Protein AF-A0A831QIJ2-F1 (afdb_monomer)

pLDDT: mean 79.48, std 19.46, range [31.53, 94.88]

Structure (mmCIF, N/CA/C/O backbone):
data_AF-A0A831QIJ2-F1
#
_entry.id   AF-A0A831QIJ2-F1
#
loop_
_atom_site.group_PDB
_atom_site.id
_atom_site.type_symbol
_atom_site.label_atom_id
_atom_site.label_alt_id
_atom_site.label_comp_id
_atom_site.label_asym_id
_atom_site.label_entity_id
_atom_site.label_seq_id
_atom_site.pdbx_PDB_ins_code
_atom_site.Cartn_x
_atom_site.Cartn_y
_atom_site.Cartn_z
_atom_site.occupancy
_atom_site.B_iso_or_equiv
_atom_site.auth_seq_id
_atom_site.auth_comp_id
_atom_site.auth_asym_id
_atom_site.auth_atom_id
_atom_site.pdbx_PDB_model_num
ATOM 1 N N . MET A 1 1 ? 20.404 -69.317 24.263 1.00 37.78 1 MET A N 1
ATOM 2 C CA . MET A 1 1 ? 20.670 -68.657 25.561 1.00 37.78 1 MET A CA 1
ATOM 3 C C . MET A 1 1 ? 21.159 -67.231 25.276 1.00 37.78 1 MET A C 1
ATOM 5 O O . MET A 1 1 ? 22.215 -67.111 24.689 1.00 37.78 1 MET A O 1
ATOM 9 N N . LYS A 1 2 ? 20.349 -66.198 25.595 1.00 35.22 2 LYS A N 1
ATOM 10 C CA . LYS A 1 2 ? 20.713 -64.794 25.948 1.00 35.22 2 LYS A CA 1
ATOM 11 C C . LYS A 1 2 ? 21.819 -64.108 25.095 1.00 35.22 2 LYS A C 1
ATOM 13 O O . LYS A 1 2 ? 22.977 -64.448 25.236 1.00 35.22 2 LYS A O 1
ATOM 18 N N . ARG A 1 3 ? 21.590 -63.048 24.307 1.00 33.56 3 ARG A N 1
ATOM 19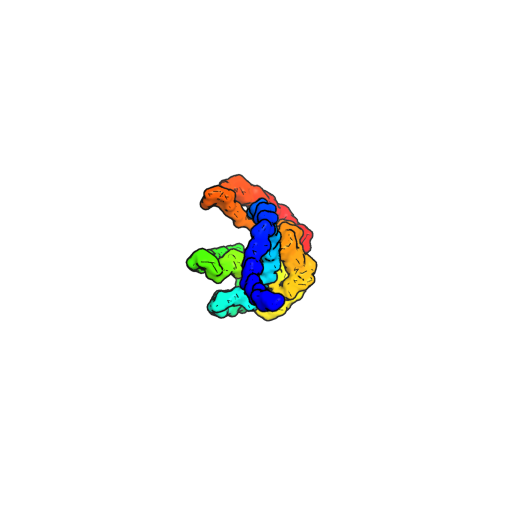 C CA . ARG A 1 3 ? 20.938 -61.769 24.655 1.00 33.56 3 ARG A CA 1
ATOM 20 C C . ARG A 1 3 ? 20.740 -60.902 23.398 1.00 33.56 3 ARG A C 1
ATOM 22 O O . ARG A 1 3 ? 21.674 -60.678 22.640 1.00 33.56 3 ARG A O 1
ATOM 29 N N . GLN A 1 4 ? 19.535 -60.354 23.269 1.00 41.28 4 GLN A N 1
ATOM 30 C CA . GLN A 1 4 ? 19.188 -59.193 22.449 1.00 41.28 4 GLN A CA 1
ATOM 31 C C . GLN A 1 4 ? 19.880 -57.935 22.984 1.00 41.28 4 GLN A C 1
ATOM 33 O O . GLN A 1 4 ? 19.651 -57.614 24.146 1.00 41.28 4 GLN A O 1
ATOM 38 N N . TRP A 1 5 ? 20.614 -57.181 22.159 1.00 36.84 5 TRP A N 1
ATOM 39 C CA . TRP A 1 5 ? 20.902 -55.762 22.417 1.00 36.84 5 TRP A CA 1
ATOM 40 C C . TRP A 1 5 ? 20.699 -54.951 21.131 1.00 36.84 5 TRP A C 1
ATOM 42 O O . TRP A 1 5 ? 21.410 -55.107 20.143 1.00 36.84 5 TRP A O 1
ATOM 52 N N . LYS A 1 6 ? 19.661 -54.110 21.161 1.00 39.78 6 LYS A N 1
ATOM 53 C CA . LYS A 1 6 ? 19.317 -53.095 20.161 1.00 39.78 6 LYS A CA 1
ATOM 54 C C . LYS A 1 6 ? 20.426 -52.042 20.051 1.00 39.78 6 LYS A C 1
ATOM 56 O O . LYS A 1 6 ? 20.870 -51.539 21.077 1.00 39.78 6 LYS A O 1
ATOM 61 N N . ARG A 1 7 ? 20.747 -51.655 18.815 1.00 39.34 7 ARG A N 1
ATOM 62 C CA . ARG A 1 7 ? 21.175 -50.323 18.318 1.00 39.34 7 ARG A CA 1
ATOM 63 C C . ARG A 1 7 ? 21.281 -50.501 16.793 1.00 39.34 7 ARG A C 1
ATOM 65 O O . ARG A 1 7 ? 22.249 -51.063 16.313 1.00 39.34 7 ARG A O 1
ATOM 72 N N . LEU A 1 8 ? 20.210 -50.357 16.009 1.00 43.03 8 LEU A N 1
ATOM 73 C CA . LEU A 1 8 ? 19.623 -49.082 15.573 1.00 43.03 8 LEU A CA 1
ATOM 74 C C . LEU A 1 8 ? 20.699 -48.066 15.162 1.00 43.03 8 LEU A C 1
ATOM 76 O O . LEU A 1 8 ? 20.900 -47.075 15.843 1.00 43.03 8 LEU A O 1
ATOM 80 N N . PHE A 1 9 ? 21.384 -48.348 14.055 1.00 31.53 9 PHE A N 1
ATOM 81 C CA . PHE A 1 9 ? 21.995 -47.349 13.174 1.00 31.53 9 PHE A CA 1
ATOM 82 C C . PHE A 1 9 ? 21.965 -47.920 11.750 1.00 31.53 9 PHE A C 1
ATOM 84 O O . PHE A 1 9 ? 22.951 -48.413 11.216 1.00 31.53 9 PHE A O 1
ATOM 91 N N . LEU A 1 10 ? 20.766 -47.927 11.162 1.00 36.56 10 LEU A N 1
ATOM 92 C CA . LEU A 1 10 ? 20.605 -48.075 9.721 1.00 36.56 10 LEU A CA 1
ATOM 93 C C . LEU A 1 10 ? 21.202 -46.819 9.085 1.00 36.56 10 LEU A C 1
ATOM 95 O O . LEU A 1 10 ? 20.600 -45.747 9.113 1.00 36.56 10 LEU A O 1
ATOM 99 N N . SER A 1 11 ? 22.413 -46.955 8.553 1.00 39.81 11 SER A N 1
ATOM 100 C CA . SER A 1 11 ? 23.017 -46.000 7.635 1.00 39.81 11 SER A CA 1
ATOM 101 C C . SER A 1 11 ? 22.256 -46.056 6.310 1.00 39.81 11 SER A C 1
ATOM 103 O O . SER A 1 11 ? 22.684 -46.688 5.347 1.00 39.81 11 SER A O 1
ATOM 105 N N . THR A 1 12 ? 21.087 -45.427 6.259 1.00 40.78 12 THR A N 1
ATOM 106 C CA . THR A 1 12 ? 20.436 -45.120 4.989 1.00 40.78 12 THR A CA 1
ATOM 107 C C . THR A 1 12 ? 21.001 -43.801 4.489 1.00 40.78 12 THR A C 1
ATOM 109 O O . THR A 1 12 ? 20.689 -42.727 5.005 1.00 40.78 12 THR A O 1
ATOM 112 N N . SER A 1 13 ? 21.862 -43.912 3.486 1.00 49.41 13 SER A N 1
ATOM 113 C CA . SER A 1 13 ? 22.198 -42.859 2.540 1.00 49.41 13 SER A CA 1
ATOM 114 C C . SER A 1 13 ? 20.931 -42.140 2.066 1.00 49.41 13 SER A C 1
ATOM 116 O O . SER A 1 13 ? 20.159 -42.701 1.294 1.00 49.41 13 SER A O 1
ATOM 118 N N . ASN A 1 14 ? 20.734 -40.896 2.499 1.00 48.56 14 ASN A N 1
ATOM 119 C CA . ASN A 1 14 ? 19.770 -39.980 1.897 1.00 48.56 14 ASN A CA 1
ATOM 120 C C . ASN A 1 14 ? 20.516 -38.757 1.347 1.00 48.56 14 ASN A C 1
ATOM 122 O O . ASN A 1 14 ? 20.768 -37.799 2.082 1.00 48.56 14 ASN A O 1
ATOM 126 N N . PRO A 1 15 ? 20.872 -38.767 0.052 1.00 47.31 15 PRO A N 1
ATOM 127 C CA . PRO A 1 15 ? 21.259 -37.570 -0.666 1.00 47.31 15 PRO A CA 1
ATOM 128 C C . PRO A 1 15 ? 19.975 -36.840 -1.073 1.00 47.31 15 PRO A C 1
ATOM 130 O O . PRO A 1 15 ? 19.336 -37.190 -2.056 1.00 47.31 15 PRO A O 1
ATOM 133 N N . CYS A 1 16 ? 19.566 -35.825 -0.317 1.00 33.38 16 CYS A N 1
ATOM 134 C CA . CYS A 1 16 ? 18.520 -34.894 -0.757 1.00 33.38 16 CYS A CA 1
ATOM 135 C C . CYS A 1 16 ? 18.927 -33.453 -0.438 1.00 33.38 16 CYS A C 1
ATOM 137 O O . CYS A 1 16 ? 18.361 -32.764 0.406 1.00 33.38 16 CYS A O 1
ATOM 139 N N . LEU A 1 17 ? 19.948 -33.002 -1.166 1.00 51.19 17 LEU A N 1
ATOM 140 C CA . LEU A 1 17 ? 20.198 -31.599 -1.471 1.00 51.19 17 LEU A CA 1
ATOM 141 C C . LEU A 1 17 ? 19.154 -31.131 -2.503 1.00 51.19 17 LEU A C 1
ATOM 143 O O . LEU A 1 17 ? 19.380 -31.258 -3.701 1.00 51.19 17 LEU A O 1
ATOM 147 N N . SER A 1 18 ? 18.036 -30.538 -2.078 1.00 39.19 18 SER A N 1
ATOM 148 C CA . SER A 1 18 ? 17.246 -29.665 -2.964 1.00 39.19 18 SER A CA 1
ATOM 149 C C . SER A 1 18 ? 16.945 -28.329 -2.285 1.00 39.19 18 SER A C 1
ATOM 151 O O . SER A 1 18 ? 15.880 -28.026 -1.750 1.00 39.19 18 SER A O 1
ATOM 153 N N . ARG A 1 19 ? 17.958 -27.462 -2.320 1.00 49.12 19 ARG A N 1
ATOM 154 C CA . ARG A 1 19 ? 17.775 -26.028 -2.103 1.00 49.12 19 ARG A CA 1
ATOM 155 C C . ARG A 1 19 ? 16.841 -25.469 -3.189 1.00 49.12 19 ARG A C 1
A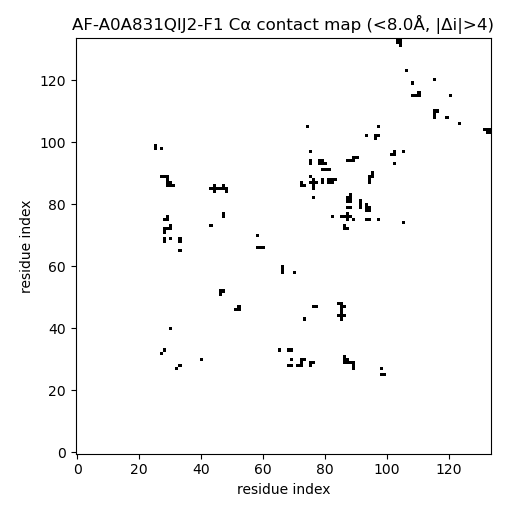TOM 157 O O . ARG A 1 19 ? 17.178 -25.509 -4.365 1.00 49.12 19 ARG A O 1
ATOM 164 N N . ARG A 1 20 ? 15.780 -24.793 -2.731 1.00 42.31 20 ARG A N 1
ATOM 165 C CA . ARG A 1 20 ? 14.991 -23.742 -3.414 1.00 42.31 20 ARG A CA 1
ATOM 166 C C . ARG A 1 20 ? 13.797 -24.178 -4.272 1.00 42.31 20 ARG A C 1
ATOM 168 O O . ARG A 1 20 ? 13.750 -23.926 -5.469 1.00 42.31 20 ARG A O 1
ATOM 175 N N . LYS A 1 21 ? 12.709 -24.524 -3.589 1.00 42.00 21 LYS A N 1
ATOM 176 C CA . LYS A 1 21 ? 11.449 -23.794 -3.802 1.00 42.00 21 LYS A CA 1
ATOM 177 C C . LYS A 1 21 ? 10.689 -23.724 -2.482 1.00 42.00 21 LYS A C 1
ATOM 179 O O . LYS A 1 21 ? 9.809 -24.517 -2.194 1.00 42.00 21 LYS A O 1
ATOM 184 N N . CYS A 1 22 ? 11.093 -22.769 -1.644 1.00 42.22 22 CYS A N 1
ATOM 185 C CA . CYS A 1 22 ? 10.199 -22.249 -0.619 1.00 42.22 22 CYS A CA 1
ATOM 186 C C . CYS A 1 22 ? 9.110 -21.515 -1.404 1.00 42.22 22 CYS A C 1
ATOM 188 O O . CYS A 1 22 ? 9.309 -20.389 -1.866 1.00 42.22 22 CYS A O 1
ATOM 190 N N . GLU A 1 23 ? 8.052 -22.246 -1.735 1.00 42.25 23 GLU A N 1
ATOM 191 C CA . GLU A 1 23 ? 6.912 -21.733 -2.469 1.00 42.25 23 GLU A CA 1
ATOM 192 C C . GLU A 1 23 ? 6.390 -20.518 -1.709 1.00 42.25 23 GLU A C 1
ATOM 194 O O . GLU A 1 23 ? 6.204 -20.567 -0.491 1.00 42.25 23 GLU A O 1
ATOM 199 N N . LYS A 1 24 ? 6.312 -19.383 -2.410 1.00 47.66 24 LYS A N 1
ATOM 200 C CA . LYS A 1 24 ? 6.013 -18.072 -1.836 1.00 47.66 24 LYS A CA 1
ATOM 201 C C . LYS A 1 24 ? 4.701 -18.184 -1.063 1.00 47.66 24 LYS A C 1
ATOM 203 O O . LYS A 1 24 ? 3.632 -18.146 -1.660 1.00 47.66 24 LYS A O 1
ATOM 208 N N . ARG A 1 25 ? 4.781 -18.342 0.260 1.00 42.09 25 ARG A N 1
ATOM 209 C CA . ARG A 1 25 ? 3.605 -18.357 1.125 1.00 42.09 25 ARG A CA 1
ATOM 210 C C . ARG A 1 25 ? 2.939 -16.995 0.979 1.00 42.09 25 ARG A C 1
ATOM 212 O O . ARG A 1 25 ? 3.487 -15.988 1.425 1.00 42.09 25 ARG A O 1
ATOM 219 N N . VAL A 1 26 ? 1.795 -16.973 0.304 1.00 51.53 26 VAL A N 1
ATOM 220 C CA . VAL A 1 26 ? 0.949 -15.790 0.163 1.00 51.53 26 VAL A CA 1
ATOM 221 C C . VAL A 1 26 ? 0.396 -15.489 1.551 1.00 51.53 26 VAL A C 1
ATOM 223 O O . VAL A 1 26 ? -0.501 -16.167 2.046 1.00 51.53 26 VAL A O 1
ATOM 226 N N . VAL A 1 27 ? 1.019 -14.533 2.234 1.00 57.31 27 VAL A N 1
ATOM 227 C CA . VAL A 1 27 ? 0.577 -14.069 3.548 1.00 57.31 27 VAL A CA 1
ATOM 228 C C . VAL A 1 27 ? -0.689 -13.246 3.312 1.00 57.31 27 VAL A C 1
ATOM 230 O O . VAL A 1 27 ? -0.663 -12.311 2.517 1.00 57.31 27 VAL A O 1
ATOM 233 N N . LYS A 1 28 ? -1.809 -13.618 3.943 1.00 62.06 28 LYS A N 1
ATOM 234 C CA . LYS A 1 28 ? -2.993 -12.747 4.030 1.00 62.06 28 LYS A CA 1
ATOM 235 C C . LYS A 1 28 ? -2.551 -11.447 4.710 1.00 62.06 28 LYS A C 1
ATOM 237 O O . LYS A 1 28 ? -1.877 -11.518 5.731 1.00 62.06 28 LYS A O 1
ATOM 242 N N . VAL A 1 29 ? -2.845 -10.291 4.115 1.00 75.19 29 VAL A N 1
ATOM 243 C CA . VAL A 1 29 ? -2.383 -8.996 4.640 1.00 75.19 29 VAL A CA 1
ATOM 244 C C . VAL A 1 29 ? -3.583 -8.098 4.920 1.00 75.19 29 VAL A C 1
ATOM 246 O O . VAL A 1 29 ? -3.927 -7.229 4.125 1.00 75.19 29 VAL A O 1
ATOM 249 N N . ARG A 1 30 ? -4.263 -8.351 6.040 1.00 85.88 30 ARG A N 1
ATOM 250 C CA . ARG A 1 30 ? -5.210 -7.407 6.657 1.00 85.88 30 ARG A CA 1
ATOM 251 C C . ARG A 1 30 ? -4.474 -6.544 7.678 1.00 85.88 30 ARG A C 1
ATOM 253 O O . ARG A 1 30 ? -3.388 -6.917 8.132 1.00 85.88 30 ARG A O 1
ATOM 260 N N . PHE A 1 31 ? -5.055 -5.419 8.095 1.00 87.56 31 PHE A N 1
ATOM 261 C CA . PHE A 1 31 ? -4.461 -4.643 9.189 1.00 87.56 31 PHE A CA 1
ATOM 262 C C . PHE A 1 31 ? -4.416 -5.449 10.490 1.00 87.56 31 PHE A C 1
ATOM 264 O O . PHE A 1 31 ? -3.446 -5.331 11.236 1.00 87.56 31 PHE A O 1
ATOM 271 N N . SER A 1 32 ? -5.421 -6.299 10.730 1.00 85.12 32 SER A N 1
ATOM 272 C CA . SER A 1 32 ? -5.475 -7.216 11.879 1.00 85.12 32 SER A CA 1
ATOM 273 C C . SER A 1 32 ? -4.307 -8.202 11.960 1.00 85.12 32 SER A C 1
ATOM 275 O O . SER A 1 32 ? -3.975 -8.659 13.048 1.00 85.12 32 SER A O 1
ATOM 277 N N . ASP A 1 33 ? -3.677 -8.527 10.830 1.00 85.94 33 ASP A N 1
ATOM 278 C CA . ASP A 1 33 ? -2.611 -9.533 10.768 1.00 85.94 33 ASP A CA 1
ATOM 279 C C . ASP A 1 33 ? -1.240 -8.949 11.173 1.00 85.94 33 ASP A C 1
ATOM 281 O O . ASP A 1 33 ? -0.253 -9.674 11.316 1.00 85.94 33 ASP A O 1
ATOM 285 N N . ILE A 1 34 ? -1.156 -7.626 11.353 1.00 85.88 34 ILE A N 1
ATOM 286 C CA . ILE A 1 34 ? 0.074 -6.912 11.699 1.00 85.88 34 ILE A CA 1
ATOM 287 C C . ILE A 1 34 ? 0.190 -6.829 13.223 1.00 85.88 34 ILE A C 1
ATOM 289 O O . ILE A 1 34 ? -0.641 -6.225 13.896 1.00 85.88 34 ILE A O 1
ATOM 293 N N . LEU A 1 35 ? 1.257 -7.394 13.785 1.00 86.69 35 LEU A N 1
ATOM 294 C CA . LEU A 1 35 ? 1.457 -7.437 15.236 1.00 86.69 35 LEU A CA 1
ATOM 295 C C . LEU A 1 35 ? 2.034 -6.116 15.786 1.00 86.69 35 LEU A C 1
ATOM 297 O O . LEU A 1 35 ? 2.931 -5.517 15.192 1.00 86.69 35 LEU A O 1
ATOM 301 N N . GLY A 1 36 ? 1.525 -5.667 16.939 1.00 87.38 36 GLY A N 1
ATOM 302 C CA . GLY A 1 36 ? 2.076 -4.578 17.767 1.00 87.38 36 GLY A CA 1
ATOM 303 C C . GLY A 1 36 ? 1.822 -3.130 17.307 1.00 87.38 36 GLY A C 1
ATOM 304 O O . GLY A 1 36 ? 1.871 -2.215 18.122 1.00 87.38 36 GLY A O 1
ATOM 305 N N . GLN A 1 37 ? 1.516 -2.878 16.032 1.00 88.12 37 GLN A N 1
ATOM 306 C CA . GLN A 1 37 ? 1.421 -1.519 15.459 1.00 88.12 37 GLN A CA 1
ATOM 307 C C . GLN A 1 37 ? 0.044 -0.842 15.637 1.00 88.12 37 GLN A C 1
ATOM 309 O O . GLN A 1 37 ? -0.513 -0.282 14.692 1.00 88.12 37 GLN A O 1
ATOM 314 N N . GLU A 1 38 ? -0.520 -0.868 16.845 1.00 90.81 38 GLU A N 1
ATOM 315 C CA . GLU A 1 38 ? -1.915 -0.467 17.106 1.00 90.81 38 GLU A CA 1
ATOM 316 C C . GLU A 1 38 ? -2.227 0.989 16.737 1.00 90.81 38 GLU A C 1
ATOM 318 O O . GLU A 1 38 ? -3.255 1.271 16.118 1.00 90.81 38 GLU A O 1
ATOM 323 N N . LYS A 1 39 ? -1.329 1.926 17.076 1.00 92.00 39 LYS A N 1
ATOM 324 C CA . LYS A 1 39 ? -1.513 3.357 16.773 1.00 92.00 39 LYS A CA 1
ATOM 325 C C . LYS A 1 39 ? -1.573 3.607 15.265 1.00 92.00 39 LYS A C 1
ATOM 327 O O . LYS A 1 39 ? -2.458 4.318 14.797 1.00 92.00 39 LYS A O 1
ATOM 332 N N . ALA A 1 40 ? -0.661 2.993 14.511 1.00 90.88 40 ALA A N 1
ATOM 333 C CA . ALA A 1 40 ? -0.607 3.129 13.059 1.00 90.88 40 ALA A CA 1
ATOM 334 C C . ALA A 1 40 ? -1.821 2.469 12.386 1.00 90.88 40 ALA A C 1
ATOM 336 O O . ALA A 1 40 ? -2.430 3.070 11.505 1.00 90.88 40 ALA A O 1
ATOM 337 N N . GLN A 1 41 ? -2.223 1.277 12.838 1.00 91.38 41 GLN A N 1
ATOM 338 C CA . GLN A 1 41 ? -3.424 0.606 12.333 1.00 91.38 41 GLN A CA 1
ATOM 339 C C . GLN A 1 41 ? -4.685 1.428 12.586 1.00 91.38 41 GLN A C 1
ATOM 341 O O . GLN A 1 41 ? -5.493 1.600 11.679 1.00 91.38 41 GLN A O 1
ATOM 346 N N . ARG A 1 42 ? -4.851 1.968 13.800 1.00 92.06 42 ARG A N 1
ATOM 347 C CA . ARG A 1 42 ? -6.003 2.810 14.142 1.00 92.06 42 ARG A CA 1
ATOM 348 C C . ARG A 1 42 ? -6.050 4.060 13.272 1.00 92.06 42 ARG A C 1
ATOM 350 O O . ARG A 1 42 ? -7.113 4.390 12.762 1.00 92.06 42 ARG A O 1
ATOM 357 N N . PHE A 1 43 ? -4.909 4.718 13.071 1.00 92.69 43 PHE A N 1
ATOM 358 C CA . PHE A 1 43 ? -4.815 5.874 12.183 1.00 92.69 43 PHE A CA 1
ATOM 359 C C . PHE A 1 43 ? -5.232 5.528 10.747 1.00 92.69 43 PHE A C 1
ATOM 361 O O . PHE A 1 43 ? -6.083 6.212 10.186 1.00 92.69 43 PHE A O 1
ATOM 368 N N . LEU A 1 44 ? -4.696 4.446 10.172 1.00 92.62 44 LEU A N 1
ATOM 369 C CA . LEU A 1 44 ? -5.036 4.035 8.807 1.00 92.62 44 LEU A CA 1
ATOM 370 C C . LEU A 1 44 ? -6.514 3.645 8.674 1.00 92.62 44 LEU A C 1
ATOM 372 O O . LEU A 1 44 ? -7.172 4.123 7.756 1.00 92.62 44 LEU A O 1
ATOM 376 N N . ARG A 1 45 ? -7.071 2.879 9.622 1.00 92.06 45 ARG A N 1
ATOM 377 C CA . ARG A 1 45 ? -8.512 2.561 9.645 1.00 92.06 45 ARG A CA 1
ATOM 378 C C . ARG A 1 45 ? -9.368 3.823 9.719 1.00 92.06 45 ARG A C 1
ATOM 380 O O . ARG A 1 45 ? -10.343 3.949 8.991 1.00 92.06 45 ARG A O 1
ATOM 387 N N . GLN A 1 46 ? -8.984 4.788 10.553 1.00 92.19 46 GLN A N 1
ATOM 388 C CA . GLN A 1 46 ? -9.699 6.058 10.669 1.00 92.19 46 GLN A CA 1
ATOM 389 C C . GLN A 1 46 ? -9.680 6.843 9.352 1.00 92.19 46 GLN A C 1
ATOM 391 O O . GLN A 1 46 ? -10.693 7.432 8.987 1.00 92.19 46 GLN A O 1
ATOM 396 N N . VAL A 1 47 ? -8.544 6.864 8.650 1.00 92.25 47 VAL A N 1
ATOM 397 C CA . VAL A 1 47 ? -8.426 7.523 7.342 1.00 92.25 47 VAL A CA 1
ATOM 398 C C . VAL A 1 47 ? -9.328 6.851 6.308 1.00 92.25 47 VAL A C 1
ATOM 400 O O . VAL A 1 47 ? -10.028 7.556 5.586 1.00 92.25 47 VAL A O 1
ATOM 403 N N . MET A 1 48 ? -9.370 5.517 6.297 1.00 90.94 48 MET A N 1
ATOM 404 C CA . MET A 1 48 ? -10.248 4.740 5.419 1.00 90.94 48 MET A CA 1
ATOM 405 C C . MET A 1 48 ? -11.729 5.032 5.682 1.00 90.94 48 MET A C 1
ATOM 407 O O . MET A 1 48 ? -12.473 5.300 4.749 1.00 90.94 48 MET A O 1
ATOM 411 N N . VAL A 1 49 ? -12.149 5.041 6.951 1.00 90.19 49 VAL A N 1
ATOM 412 C CA . VAL A 1 49 ? -13.548 5.308 7.340 1.00 90.19 49 VAL A CA 1
ATOM 413 C C . VAL A 1 49 ? -13.966 6.750 7.043 1.00 90.19 49 VAL A C 1
ATOM 415 O O . VAL A 1 49 ? -15.122 7.008 6.739 1.00 90.19 49 VAL A O 1
ATOM 418 N N . ARG A 1 50 ? -13.041 7.709 7.153 1.00 89.69 50 ARG A N 1
ATOM 419 C CA . ARG A 1 50 ? -13.322 9.132 6.901 1.00 89.69 50 ARG A CA 1
ATOM 420 C C . ARG A 1 50 ? -13.249 9.519 5.422 1.00 89.69 50 ARG A C 1
ATOM 422 O O . ARG A 1 50 ? -13.431 10.697 5.134 1.00 89.69 50 ARG A O 1
ATOM 429 N N . GLU A 1 51 ? -12.889 8.591 4.533 1.00 81.50 51 GLU A N 1
ATOM 430 C CA . GLU A 1 51 ? -12.701 8.815 3.088 1.00 81.50 51 GLU A CA 1
ATOM 431 C C . GLU A 1 51 ? -11.754 9.983 2.736 1.00 81.50 51 GLU A C 1
ATOM 433 O O . GLU A 1 51 ? -11.744 10.501 1.622 1.00 81.50 51 GLU A O 1
ATOM 438 N N . LYS A 1 52 ? -10.905 10.406 3.681 1.00 88.12 52 LYS A N 1
ATOM 439 C CA . LYS A 1 52 ? -10.001 11.550 3.515 1.00 88.12 52 LYS A CA 1
ATOM 440 C C . LYS A 1 52 ? -8.565 11.071 3.422 1.00 88.12 52 LYS A C 1
ATOM 442 O O . LYS A 1 52 ? -7.835 11.093 4.416 1.00 88.12 52 LYS A O 1
ATOM 447 N N . MET A 1 53 ? -8.163 10.648 2.227 1.00 87.75 53 MET A N 1
ATOM 448 C CA . MET A 1 53 ? -6.872 10.001 2.040 1.00 87.75 53 MET A CA 1
ATOM 449 C C . MET A 1 53 ? -5.811 10.896 1.370 1.00 87.75 53 MET A C 1
ATOM 451 O O . MET A 1 53 ? -6.063 11.470 0.312 1.00 87.75 53 MET A O 1
ATOM 455 N N . PRO A 1 54 ? -4.603 11.003 1.955 1.00 91.38 54 PRO A N 1
ATOM 456 C CA . PRO A 1 54 ? -3.423 11.542 1.289 1.00 91.38 54 PRO A CA 1
ATOM 457 C C . PRO A 1 54 ? -3.018 10.733 0.051 1.00 91.38 54 PRO A C 1
ATOM 459 O O . PRO A 1 54 ? -3.159 9.514 0.012 1.00 91.38 54 PRO A O 1
ATOM 462 N N . HIS A 1 55 ? -2.412 11.412 -0.922 1.00 90.44 55 HIS A N 1
ATOM 463 C CA . HIS A 1 55 ? -1.921 10.803 -2.163 1.00 90.44 55 HIS A CA 1
ATOM 464 C C . HIS A 1 55 ? -0.673 9.923 -1.968 1.00 90.44 55 HIS A C 1
ATOM 466 O O . HIS A 1 55 ? -0.383 9.077 -2.809 1.00 90.44 55 HIS A O 1
ATOM 472 N N . ALA A 1 56 ? 0.085 10.118 -0.884 1.00 93.88 56 ALA A N 1
ATOM 473 C CA . ALA A 1 56 ? 1.331 9.401 -0.642 1.00 93.88 56 ALA A CA 1
ATOM 474 C C . ALA A 1 56 ? 1.555 9.099 0.843 1.00 93.88 56 ALA A C 1
ATOM 476 O O . ALA A 1 56 ? 1.249 9.909 1.719 1.00 93.88 56 ALA A O 1
ATOM 477 N N . TYR A 1 57 ? 2.157 7.936 1.104 1.00 94.19 57 TYR A N 1
ATOM 478 C CA . TYR A 1 57 ? 2.536 7.475 2.437 1.00 94.19 57 TYR A CA 1
ATOM 479 C C . TYR A 1 57 ? 3.991 7.012 2.466 1.00 94.19 57 TYR A C 1
ATOM 481 O O . TYR A 1 57 ? 4.424 6.229 1.620 1.00 94.19 57 TYR A O 1
ATOM 489 N N . LEU A 1 58 ? 4.726 7.442 3.494 1.00 94.88 58 LEU A N 1
ATOM 490 C CA . LEU A 1 58 ? 6.087 6.993 3.772 1.00 94.88 58 LEU A CA 1
ATOM 491 C C . LEU A 1 58 ? 6.113 6.182 5.071 1.00 94.88 58 LEU A C 1
ATOM 493 O O . LEU A 1 58 ? 5.954 6.725 6.161 1.00 94.88 58 LEU A O 1
ATOM 497 N N . PHE A 1 59 ? 6.346 4.875 4.958 1.00 93.25 59 PHE A N 1
ATOM 498 C CA . PHE A 1 59 ? 6.512 3.995 6.115 1.00 93.25 59 PHE A CA 1
ATOM 499 C C . PHE A 1 59 ? 7.985 3.922 6.523 1.00 93.25 59 PHE A C 1
ATOM 501 O O . PHE A 1 59 ? 8.826 3.459 5.750 1.00 93.25 59 PHE A O 1
ATOM 508 N N . THR A 1 60 ? 8.299 4.314 7.755 1.00 93.62 60 THR A N 1
ATOM 509 C CA . THR A 1 60 ? 9.662 4.307 8.309 1.00 93.62 60 THR A CA 1
ATOM 510 C C . THR A 1 60 ? 9.783 3.332 9.484 1.00 93.62 60 THR A C 1
ATOM 512 O O . THR A 1 60 ? 8.786 2.884 10.047 1.00 93.62 60 THR A O 1
ATOM 515 N N . GLY A 1 61 ? 11.013 2.919 9.810 1.00 92.69 61 GLY A N 1
ATOM 516 C CA . GLY A 1 61 ? 11.299 2.023 10.938 1.00 92.69 61 GLY A CA 1
ATOM 517 C C . GLY A 1 61 ? 12.281 0.897 10.614 1.00 92.69 61 GLY A C 1
ATOM 518 O O . GLY A 1 61 ? 12.729 0.741 9.475 1.00 92.69 61 GLY A O 1
ATOM 519 N N . ILE A 1 62 ? 12.581 0.074 11.618 1.00 93.19 62 ILE A N 1
ATOM 520 C CA . ILE A 1 62 ? 13.555 -1.035 11.575 1.00 93.19 62 ILE A CA 1
ATOM 521 C C . ILE A 1 62 ? 13.142 -2.093 10.524 1.00 93.19 62 ILE A C 1
ATOM 523 O O . ILE A 1 62 ? 11.943 -2.279 10.265 1.00 93.19 62 ILE A O 1
ATOM 527 N N . PRO A 1 63 ? 14.078 -2.769 9.828 1.00 88.25 63 PRO A N 1
ATOM 528 C CA . PRO A 1 63 ? 13.750 -3.912 8.969 1.00 88.25 63 PRO A CA 1
ATOM 529 C C . PRO A 1 63 ? 12.938 -4.981 9.721 1.00 88.25 63 PRO A C 1
ATOM 531 O O . PRO A 1 63 ? 13.155 -5.225 10.898 1.00 88.25 63 PRO A O 1
ATOM 534 N N . GLY A 1 64 ? 11.968 -5.603 9.044 1.00 85.75 64 GLY A N 1
ATOM 535 C CA . GLY A 1 64 ? 11.129 -6.655 9.638 1.00 85.75 64 GLY A CA 1
ATOM 536 C C . GLY A 1 64 ? 9.881 -6.181 10.396 1.00 85.75 64 GLY A C 1
ATOM 537 O O . GLY A 1 64 ? 8.984 -6.984 10.604 1.00 85.75 64 GLY A O 1
ATOM 538 N N . VAL A 1 65 ? 9.731 -4.884 10.696 1.00 89.56 65 VAL A N 1
ATOM 539 C CA . VAL A 1 65 ? 8.564 -4.332 11.432 1.00 89.56 65 VAL A CA 1
ATOM 540 C C . VAL A 1 65 ? 7.219 -4.384 10.672 1.00 89.56 65 VAL A C 1
ATOM 542 O O . VAL A 1 65 ? 6.199 -3.923 11.164 1.00 89.56 65 VAL A O 1
ATOM 545 N N . GLY A 1 66 ? 7.198 -4.909 9.444 1.00 88.75 66 GLY A N 1
ATOM 546 C CA . GLY A 1 66 ? 5.968 -5.034 8.655 1.00 88.75 66 GLY A CA 1
ATOM 547 C C . GLY A 1 66 ? 5.635 -3.850 7.743 1.00 88.75 66 GLY A C 1
ATOM 548 O O . GLY A 1 66 ? 4.565 -3.857 7.158 1.00 88.75 66 GLY A O 1
ATO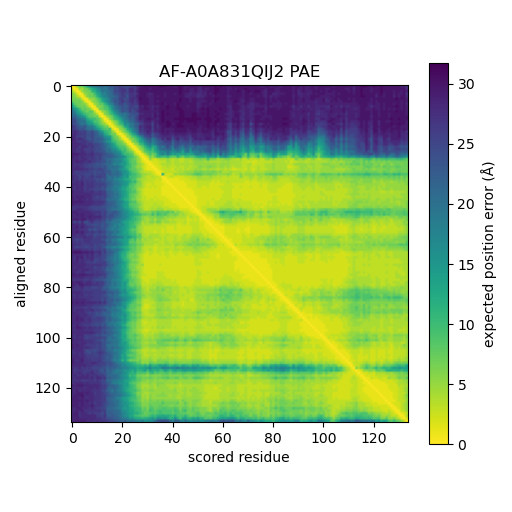M 549 N N . LYS A 1 67 ? 6.543 -2.884 7.522 1.00 91.69 67 LYS A N 1
ATOM 550 C CA . LYS A 1 67 ? 6.320 -1.707 6.637 1.00 91.69 67 LYS A CA 1
ATOM 551 C C . LYS A 1 67 ? 5.681 -2.057 5.290 1.00 91.69 67 LYS A C 1
ATOM 553 O O . LYS A 1 67 ? 4.689 -1.469 4.876 1.00 91.69 67 LYS A O 1
ATOM 558 N N . ARG A 1 68 ? 6.268 -3.047 4.613 1.00 90.69 68 ARG A N 1
ATOM 559 C CA . ARG A 1 68 ? 5.791 -3.540 3.319 1.00 90.69 68 ARG A CA 1
ATOM 560 C C . ARG A 1 68 ? 4.396 -4.149 3.441 1.00 90.69 68 ARG A C 1
ATOM 562 O O . ARG A 1 68 ? 3.549 -3.886 2.598 1.00 90.69 68 ARG A O 1
ATOM 569 N N . SER A 1 69 ? 4.182 -4.954 4.475 1.00 90.44 69 SER A N 1
ATOM 570 C CA . SER A 1 69 ? 2.903 -5.602 4.741 1.00 90.44 69 SER A CA 1
ATOM 571 C C . SER A 1 69 ? 1.816 -4.563 5.010 1.00 90.44 69 SER A C 1
ATOM 573 O O . SER A 1 69 ? 0.751 -4.644 4.416 1.00 90.44 69 SER A O 1
ATOM 575 N N . THR A 1 70 ? 2.102 -3.524 5.799 1.00 92.06 70 THR A N 1
ATOM 576 C CA . THR A 1 70 ? 1.171 -2.412 6.042 1.00 92.06 70 THR A CA 1
ATOM 577 C C . THR A 1 70 ? 0.808 -1.678 4.755 1.00 92.06 70 THR A C 1
ATOM 579 O O . THR A 1 70 ? -0.367 -1.410 4.522 1.00 92.06 70 THR A O 1
ATOM 582 N N . ALA A 1 71 ? 1.790 -1.398 3.892 1.00 92.38 71 ALA A N 1
ATOM 583 C CA . ALA A 1 71 ? 1.539 -0.770 2.595 1.00 92.38 71 ALA A CA 1
ATOM 584 C C . ALA A 1 71 ? 0.645 -1.643 1.694 1.00 92.38 71 ALA A C 1
ATOM 586 O O . ALA A 1 71 ? -0.262 -1.138 1.038 1.00 92.38 71 ALA A O 1
ATOM 587 N N . GLN A 1 72 ? 0.873 -2.960 1.691 1.00 91.06 72 GLN A N 1
ATOM 588 C CA . GLN A 1 72 ? 0.049 -3.908 0.938 1.00 91.06 72 GLN A CA 1
ATOM 589 C C . GLN A 1 72 ? -1.370 -4.023 1.509 1.00 91.06 72 GLN A C 1
ATOM 591 O O . GLN A 1 72 ? -2.320 -4.014 0.734 1.00 91.06 72 GLN A O 1
ATOM 596 N N . ALA A 1 73 ? -1.524 -4.073 2.835 1.00 91.62 73 ALA A N 1
ATOM 597 C CA . ALA A 1 73 ? -2.830 -4.089 3.493 1.00 91.62 73 ALA A CA 1
ATOM 598 C C . ALA A 1 73 ? -3.641 -2.826 3.176 1.00 91.62 73 ALA A C 1
ATOM 600 O O . ALA A 1 73 ? -4.824 -2.923 2.863 1.00 91.62 73 ALA A O 1
ATOM 601 N N . LEU A 1 74 ? -2.996 -1.654 3.173 1.00 92.12 74 LEU A N 1
ATOM 602 C CA . LEU A 1 74 ? -3.636 -0.395 2.792 1.00 92.12 74 LEU A CA 1
ATOM 603 C C . LEU A 1 74 ? -4.111 -0.418 1.335 1.00 92.12 74 LEU A C 1
ATOM 605 O O . LEU A 1 74 ? -5.270 -0.122 1.067 1.00 92.12 74 LEU A O 1
ATOM 609 N N . ALA A 1 75 ? -3.255 -0.839 0.401 1.00 92.00 75 ALA A N 1
ATOM 610 C CA . ALA A 1 75 ? -3.639 -0.971 -1.005 1.00 92.00 75 ALA A CA 1
ATOM 611 C C . ALA A 1 75 ? -4.789 -1.974 -1.206 1.00 92.00 75 ALA A C 1
ATOM 613 O O . ALA A 1 75 ? -5.678 -1.749 -2.028 1.00 92.00 75 ALA A O 1
ATOM 614 N N . MET A 1 76 ? -4.804 -3.069 -0.441 1.00 90.94 76 MET A N 1
ATOM 615 C CA . MET A 1 76 ? -5.905 -4.032 -0.455 1.00 90.94 76 MET A CA 1
ATOM 616 C C . MET A 1 76 ? -7.200 -3.449 0.105 1.00 90.94 76 MET A C 1
ATOM 618 O O . MET A 1 76 ? -8.258 -3.712 -0.459 1.00 90.94 76 MET A O 1
ATOM 622 N N . ALA A 1 77 ? -7.132 -2.686 1.198 1.00 91.81 77 ALA A N 1
ATOM 623 C CA . ALA A 1 77 ? -8.300 -2.054 1.803 1.00 91.81 77 ALA A CA 1
ATOM 624 C C . ALA A 1 77 ? -8.931 -1.031 0.850 1.00 91.81 77 ALA A C 1
ATOM 626 O O . ALA A 1 77 ? -10.152 -0.952 0.774 1.00 91.81 77 ALA A O 1
ATOM 627 N N . LEU A 1 78 ? -8.107 -0.324 0.073 1.00 90.88 78 LEU A N 1
ATOM 628 C CA . LEU A 1 78 ? -8.555 0.662 -0.909 1.00 90.88 78 LEU A CA 1
ATOM 629 C C . LEU A 1 78 ? -9.264 0.076 -2.115 1.00 90.88 78 LEU A C 1
ATOM 631 O O . LEU A 1 78 ? -10.286 0.594 -2.542 1.00 90.88 78 LEU A O 1
ATOM 635 N N . ASN A 1 79 ? -8.744 -1.023 -2.644 1.00 90.25 79 ASN A N 1
ATOM 636 C CA . ASN A 1 79 ? -9.340 -1.687 -3.798 1.00 90.25 79 ASN A CA 1
ATOM 637 C C . ASN A 1 79 ? -10.435 -2.690 -3.392 1.00 90.25 79 ASN A C 1
ATOM 639 O O . ASN A 1 79 ? -10.891 -3.490 -4.212 1.00 90.25 79 ASN A O 1
ATOM 643 N N . CYS A 1 80 ? -10.815 -2.731 -2.114 1.00 91.19 80 CYS A N 1
ATOM 644 C CA . CYS A 1 80 ? -11.799 -3.670 -1.604 1.00 91.19 80 CYS A CA 1
ATOM 645 C C . CYS A 1 80 ? -13.217 -3.208 -1.961 1.00 91.19 80 CYS A C 1
ATOM 647 O O . CYS A 1 80 ? -13.601 -2.090 -1.654 1.00 91.19 80 CYS A O 1
ATOM 649 N N . LEU A 1 81 ? -14.029 -4.108 -2.523 1.00 88.62 81 LEU A N 1
ATOM 650 C CA . LEU A 1 81 ? -15.437 -3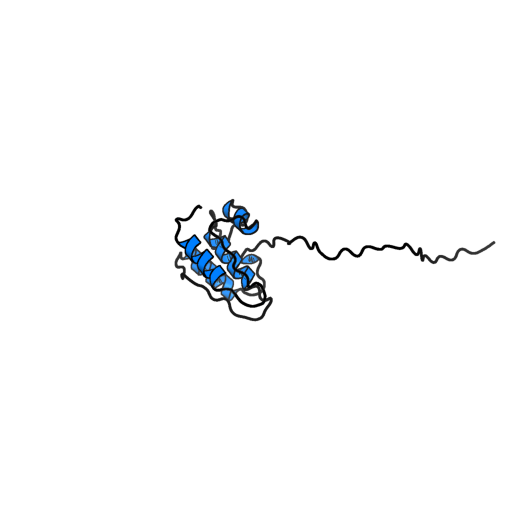.831 -2.854 1.00 88.62 81 LEU A CA 1
ATOM 651 C C . LEU A 1 81 ? -16.350 -3.751 -1.621 1.00 88.62 81 LEU A C 1
ATOM 653 O O . LEU A 1 81 ? -17.453 -3.220 -1.681 1.00 88.62 81 LEU A O 1
ATOM 657 N N . SER A 1 82 ? -15.930 -4.348 -0.508 1.00 88.69 82 SER A N 1
ATOM 658 C CA . SER A 1 82 ? -16.714 -4.394 0.731 1.00 88.69 82 SER A CA 1
ATOM 659 C C . SER A 1 82 ? -15.773 -4.309 1.932 1.00 88.69 82 SER A C 1
ATOM 661 O O . SER A 1 82 ? -15.500 -5.329 2.573 1.00 88.69 82 SER A O 1
ATOM 663 N N . PRO A 1 83 ? -15.152 -3.140 2.175 1.00 87.25 83 PRO A N 1
ATOM 664 C CA . PRO A 1 83 ? -14.300 -2.948 3.341 1.00 87.25 83 PRO A CA 1
ATOM 665 C C . PRO A 1 83 ? -15.129 -3.066 4.629 1.00 87.25 83 PRO A C 1
ATOM 667 O O . PRO A 1 83 ? -16.290 -2.668 4.670 1.00 87.25 83 PRO A O 1
ATOM 670 N N . GLN A 1 84 ? -14.534 -3.627 5.681 1.00 86.62 84 GLN A N 1
ATOM 671 C CA . GLN A 1 84 ? -15.150 -3.742 7.009 1.00 86.62 84 GLN A CA 1
ATOM 672 C C . GLN A 1 84 ? -14.301 -2.953 8.000 1.00 86.62 84 GLN A C 1
ATOM 674 O O . GLN A 1 84 ? -13.118 -3.254 8.151 1.00 86.62 84 GLN A O 1
ATOM 679 N N . ASP A 1 85 ? -14.877 -1.925 8.627 1.00 86.56 85 ASP A N 1
ATOM 680 C CA . ASP A 1 85 ? -14.200 -1.049 9.599 1.00 86.56 85 ASP A CA 1
ATOM 681 C C . ASP A 1 85 ? -12.861 -0.468 9.100 1.00 86.56 85 ASP A C 1
ATOM 683 O O . ASP A 1 85 ? -11.877 -0.345 9.837 1.00 86.56 85 ASP A O 1
ATOM 687 N N . GLY A 1 86 ? -12.806 -0.130 7.808 1.00 84.81 86 GLY A N 1
ATOM 688 C CA . GLY A 1 86 ? -11.595 0.376 7.161 1.00 84.81 86 GLY A CA 1
ATOM 689 C C . GLY A 1 86 ? -10.510 -0.683 6.925 1.00 84.81 86 GLY A C 1
ATOM 690 O O . GLY A 1 86 ? -9.375 -0.319 6.626 1.00 84.81 86 GLY A O 1
ATOM 691 N N . ASP A 1 87 ? -10.828 -1.973 7.054 1.00 90.06 87 ASP A N 1
ATOM 692 C CA . ASP A 1 87 ? -9.953 -3.103 6.728 1.00 90.06 87 ASP A CA 1
ATOM 693 C C . ASP A 1 87 ? -10.453 -3.858 5.482 1.00 90.06 87 ASP A C 1
ATOM 695 O O . ASP A 1 87 ? -11.639 -3.849 5.134 1.00 90.06 87 ASP A O 1
ATOM 699 N N . ALA A 1 88 ? -9.540 -4.547 4.798 1.00 90.19 88 ALA A N 1
ATOM 700 C CA . ALA A 1 88 ? -9.871 -5.345 3.623 1.00 90.19 88 ALA A CA 1
ATOM 701 C C . ALA A 1 88 ? -10.667 -6.600 4.023 1.00 90.19 88 ALA A C 1
ATOM 703 O O . ALA A 1 88 ? -10.357 -7.245 5.027 1.00 90.19 88 ALA A O 1
ATOM 704 N N . CYS A 1 89 ? -11.645 -7.020 3.210 1.00 89.75 89 CYS A N 1
ATOM 705 C CA . CYS A 1 89 ? -12.380 -8.267 3.472 1.00 89.75 89 CYS A CA 1
ATOM 706 C C . CYS A 1 89 ? -11.553 -9.532 3.173 1.00 89.75 89 CYS A C 1
ATOM 708 O O . CYS A 1 89 ? -11.831 -10.600 3.709 1.00 89.75 89 CYS A O 1
ATOM 710 N N . GLY A 1 90 ? -10.551 -9.440 2.289 1.00 85.56 90 GLY A N 1
ATOM 711 C CA . GLY A 1 90 ? -9.680 -10.559 1.901 1.00 85.56 90 GLY A CA 1
ATOM 712 C C . GLY A 1 90 ? -10.326 -11.635 1.012 1.00 85.56 90 GLY A C 1
ATOM 713 O O . GLY A 1 90 ? -9.626 -12.531 0.549 1.00 85.56 90 GLY A O 1
ATOM 714 N N . LEU A 1 91 ? -11.632 -11.550 0.742 1.00 86.56 91 LEU A N 1
ATOM 715 C CA . LEU A 1 91 ? -12.402 -12.560 -0.004 1.00 86.56 91 LEU A CA 1
ATOM 716 C C . LEU A 1 91 ? -12.899 -12.054 -1.367 1.00 86.56 91 LEU A C 1
ATOM 718 O O . LEU A 1 91 ? -13.214 -12.853 -2.257 1.00 86.56 91 LEU A O 1
ATOM 722 N N . CYS A 1 92 ? -12.950 -10.733 -1.551 1.00 89.75 92 CYS A N 1
ATOM 723 C CA . CYS A 1 92 ? -13.437 -10.106 -2.773 1.00 89.75 92 CYS A CA 1
ATOM 724 C C . CYS A 1 92 ? -12.567 -10.439 -3.997 1.00 89.75 92 CYS A C 1
ATOM 726 O O . CYS A 1 92 ? -11.399 -10.813 -3.862 1.00 89.75 92 CYS A O 1
ATOM 728 N N . GLY A 1 93 ? -13.124 -10.291 -5.205 1.00 88.25 93 GLY A N 1
ATOM 729 C CA . GLY A 1 93 ? -12.388 -10.534 -6.453 1.00 88.25 93 GLY A CA 1
ATOM 730 C C . GLY A 1 93 ? -11.120 -9.682 -6.555 1.00 88.25 93 GLY A C 1
ATOM 731 O O . GLY A 1 93 ? -10.045 -10.210 -6.822 1.00 88.25 93 GLY A O 1
ATOM 732 N N . SER A 1 94 ? -11.223 -8.389 -6.238 1.00 89.75 94 SER A N 1
ATOM 733 C CA . SER A 1 94 ? -10.079 -7.468 -6.191 1.00 89.75 94 SER A CA 1
ATOM 734 C C . SER A 1 94 ? -9.019 -7.890 -5.159 1.00 89.75 94 SER A C 1
ATOM 736 O O . SER A 1 94 ? -7.840 -8.039 -5.475 1.00 89.75 94 SER A O 1
ATOM 738 N N . CYS A 1 95 ? -9.459 -8.230 -3.947 1.00 89.31 95 CYS A N 1
ATOM 739 C CA . CYS A 1 95 ? -8.623 -8.714 -2.853 1.00 89.31 95 CYS A CA 1
ATOM 740 C C . CYS A 1 95 ? -7.811 -9.949 -3.278 1.00 89.31 95 CYS A C 1
ATOM 742 O O . CYS A 1 95 ? -6.607 -10.032 -3.034 1.00 89.31 95 CYS A O 1
ATOM 744 N N . ARG A 1 96 ? -8.465 -10.901 -3.958 1.00 88.62 96 ARG A N 1
ATOM 745 C CA . ARG A 1 96 ? -7.824 -12.104 -4.500 1.00 88.62 96 ARG A CA 1
ATOM 746 C C . ARG A 1 96 ? -6.841 -11.785 -5.625 1.00 88.62 96 ARG A C 1
ATOM 748 O O . ARG A 1 96 ? -5.762 -12.369 -5.637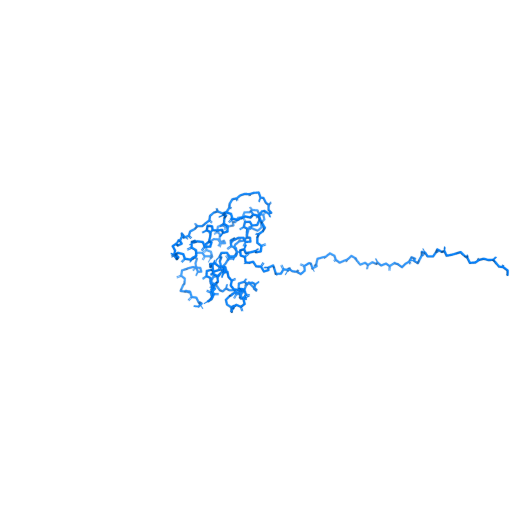 1.00 88.62 96 ARG A O 1
ATOM 755 N N . LYS A 1 97 ? -7.168 -10.854 -6.529 1.00 89.25 97 LYS A N 1
ATOM 756 C CA . LYS A 1 97 ? -6.253 -10.408 -7.597 1.00 89.25 97 LYS A CA 1
ATOM 757 C C . LYS A 1 97 ? -4.974 -9.798 -7.019 1.00 89.25 97 LYS A C 1
ATOM 759 O O . LYS A 1 97 ? -3.889 -10.170 -7.456 1.00 89.25 97 LYS A O 1
ATOM 764 N N . ILE A 1 98 ? -5.083 -8.937 -6.004 1.00 89.81 98 ILE A N 1
ATOM 765 C CA . ILE A 1 98 ? -3.920 -8.315 -5.347 1.00 89.81 98 ILE A CA 1
ATOM 766 C C . ILE A 1 98 ? -3.059 -9.368 -4.643 1.00 89.81 98 ILE A C 1
ATOM 768 O O . ILE A 1 98 ? -1.841 -9.388 -4.825 1.00 89.81 98 ILE A O 1
ATOM 772 N N . LEU A 1 99 ? -3.679 -10.284 -3.893 1.00 86.69 99 LEU A N 1
ATOM 773 C CA . LEU A 1 99 ? -2.967 -11.389 -3.238 1.00 86.69 99 LEU A CA 1
ATOM 774 C C . LEU A 1 99 ? -2.287 -12.327 -4.247 1.00 86.69 99 LEU A C 1
ATOM 776 O O . LEU A 1 99 ? -1.184 -12.808 -3.991 1.00 86.69 99 LEU A O 1
ATOM 780 N N . GLY A 1 100 ? -2.926 -12.558 -5.395 1.00 85.12 100 GLY A N 1
ATOM 781 C CA . GLY A 1 100 ? -2.380 -13.336 -6.505 1.00 85.12 100 GLY A CA 1
ATOM 782 C C . GLY A 1 100 ? -1.332 -12.595 -7.341 1.00 85.12 100 GLY A C 1
ATOM 783 O O . GLY A 1 100 ? -0.686 -13.223 -8.172 1.00 85.12 100 GLY A O 1
ATOM 784 N N . GLY A 1 101 ? -1.143 -11.288 -7.131 1.00 86.12 101 GLY A N 1
ATOM 785 C CA . GLY A 1 101 ? -0.238 -10.459 -7.931 1.00 86.12 101 GLY A CA 1
ATOM 786 C C . GLY A 1 101 ? -0.725 -10.175 -9.357 1.00 86.12 101 GLY A C 1
ATOM 787 O O . GLY A 1 101 ? 0.080 -9.767 -10.183 1.00 86.12 101 GLY A O 1
ATOM 788 N N . ASN A 1 102 ? -2.017 -10.371 -9.632 1.00 86.44 102 ASN A N 1
ATOM 789 C CA . ASN A 1 102 ? -2.651 -10.207 -10.947 1.00 86.44 102 ASN A CA 1
ATOM 790 C C . ASN A 1 102 ? -3.625 -9.014 -10.976 1.00 86.44 102 ASN A C 1
ATOM 792 O O . ASN 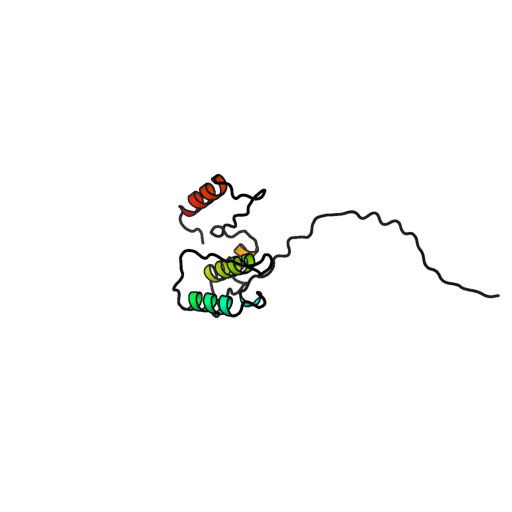A 1 102 ? -4.609 -9.020 -11.715 1.00 86.44 102 ASN A O 1
ATOM 796 N N . ALA A 1 103 ? -3.420 -8.026 -10.106 1.00 88.00 103 ALA A N 1
ATOM 797 C CA . ALA A 1 103 ? -4.214 -6.804 -10.099 1.00 88.00 103 ALA A CA 1
ATOM 798 C C . ALA A 1 103 ? -3.580 -5.782 -11.062 1.00 88.00 103 ALA A C 1
ATOM 800 O O . ALA A 1 103 ? -2.416 -5.441 -10.853 1.00 88.00 103 ALA A O 1
ATOM 801 N N . PRO A 1 104 ? -4.306 -5.314 -12.098 1.00 86.44 104 PRO A N 1
ATOM 802 C CA . PRO A 1 104 ? -3.743 -4.428 -13.118 1.00 86.44 104 PRO A CA 1
ATOM 803 C C . PRO A 1 104 ? -3.337 -3.071 -12.538 1.00 86.44 104 PRO A C 1
ATOM 805 O O . PRO A 1 104 ? -2.245 -2.604 -12.824 1.00 86.44 104 PRO A O 1
ATOM 808 N N . ASP A 1 105 ? -4.152 -2.504 -11.644 1.00 88.69 105 ASP A N 1
ATOM 809 C CA . ASP A 1 105 ? -3.923 -1.174 -11.060 1.00 88.69 105 ASP A CA 1
ATOM 810 C C . ASP A 1 105 ? -3.022 -1.201 -9.806 1.00 88.69 105 ASP A C 1
ATOM 812 O O . ASP A 1 105 ? -2.915 -0.222 -9.067 1.00 88.69 105 ASP A O 1
ATOM 816 N N . PHE A 1 106 ? -2.372 -2.335 -9.516 1.00 90.44 106 PHE A N 1
ATOM 817 C CA . PHE A 1 106 ? -1.502 -2.493 -8.352 1.00 90.44 106 PHE A CA 1
ATOM 818 C C . PHE A 1 106 ? -0.095 -2.923 -8.765 1.00 90.44 106 PHE A C 1
ATOM 820 O O . PHE A 1 106 ? 0.175 -4.091 -9.049 1.00 90.44 106 PHE A O 1
ATOM 827 N N . HIS A 1 107 ? 0.843 -1.979 -8.703 1.00 90.25 107 HIS A N 1
ATOM 828 C CA . HIS A 1 107 ? 2.238 -2.214 -9.062 1.00 90.25 107 HIS A CA 1
ATOM 829 C C . HIS A 1 107 ? 3.144 -2.251 -7.833 1.00 90.25 107 HIS A C 1
ATOM 831 O O . HIS A 1 107 ? 3.113 -1.381 -6.964 1.00 90.25 107 HIS A O 1
ATOM 837 N N . VAL A 1 108 ? 4.013 -3.262 -7.777 1.00 89.88 108 VAL A N 1
ATOM 838 C CA . VAL A 1 108 ? 4.995 -3.417 -6.700 1.00 89.88 108 VAL A CA 1
ATOM 839 C C . VAL A 1 108 ? 6.399 -3.300 -7.265 1.00 89.88 108 VAL A C 1
ATOM 841 O O . VAL A 1 108 ? 6.983 -4.287 -7.717 1.00 89.88 108 VAL A O 1
ATOM 844 N N . ILE A 1 109 ? 6.973 -2.106 -7.154 1.00 91.25 109 ILE A N 1
ATOM 845 C CA . ILE A 1 109 ? 8.365 -1.860 -7.529 1.00 91.25 109 ILE A CA 1
ATOM 846 C C . ILE A 1 109 ? 9.279 -2.432 -6.442 1.00 91.25 109 ILE A C 1
ATOM 848 O O . ILE A 1 109 ? 9.074 -2.231 -5.241 1.00 91.25 109 ILE A O 1
ATOM 852 N N . ARG A 1 110 ? 10.293 -3.189 -6.859 1.00 89.44 110 ARG A N 1
ATOM 853 C CA . ARG A 1 110 ? 11.345 -3.702 -5.978 1.00 89.44 110 ARG A CA 1
ATOM 854 C C . ARG A 1 110 ? 12.707 -3.316 -6.555 1.00 89.44 110 ARG A C 1
ATOM 856 O O . ARG A 1 110 ? 12.863 -3.357 -7.776 1.00 89.44 110 ARG A O 1
ATOM 863 N N . PRO A 1 111 ? 13.691 -2.988 -5.703 1.00 89.19 111 PRO A N 1
ATOM 864 C CA . PRO A 1 111 ? 15.061 -2.812 -6.162 1.00 89.19 111 PRO A CA 1
ATOM 865 C C . PRO A 1 111 ? 15.595 -4.135 -6.726 1.00 89.19 111 PRO A C 1
ATOM 867 O O . PRO A 1 111 ? 15.296 -5.202 -6.187 1.00 89.19 111 PRO A O 1
ATOM 870 N N . GLY A 1 112 ? 16.380 -4.057 -7.802 1.00 84.31 112 GLY A N 1
ATOM 871 C CA . GLY A 1 112 ? 17.012 -5.227 -8.421 1.00 84.31 112 GLY A CA 1
ATOM 872 C C . GLY A 1 112 ? 18.227 -5.703 -7.624 1.00 84.31 112 GLY A C 1
ATOM 873 O O . GLY A 1 112 ? 18.186 -6.736 -6.966 1.00 84.31 112 GLY A O 1
ATOM 874 N N . SER A 1 113 ? 19.310 -4.927 -7.663 1.00 75.31 113 SER A N 1
ATOM 875 C CA . SER A 1 113 ? 20.589 -5.270 -7.024 1.00 75.31 113 SER A CA 1
ATOM 876 C C . SER A 1 113 ? 20.957 -4.397 -5.825 1.00 75.31 113 SER A C 1
ATOM 878 O O . SER A 1 113 ? 21.963 -4.705 -5.203 1.00 75.31 113 SER A O 1
ATOM 880 N N . ASN A 1 114 ? 20.186 -3.326 -5.551 1.00 85.81 114 ASN A N 1
ATOM 881 C CA . ASN A 1 114 ? 20.183 -2.432 -4.361 1.00 85.81 114 ASN A CA 1
ATOM 882 C C . ASN A 1 114 ? 19.638 -1.028 -4.684 1.00 85.81 114 ASN A C 1
ATOM 884 O O . ASN A 1 114 ? 19.406 -0.223 -3.786 1.00 85.81 114 ASN A O 1
ATOM 888 N N . LYS A 1 115 ? 19.440 -0.719 -5.967 1.00 90.31 115 LYS A N 1
ATOM 889 C CA . LYS A 1 115 ? 18.891 0.554 -6.440 1.00 90.31 115 LYS A CA 1
ATOM 890 C C . LYS A 1 115 ? 17.586 0.309 -7.185 1.00 90.31 115 LYS A C 1
ATOM 892 O O . LYS A 1 115 ? 17.379 -0.769 -7.747 1.00 90.31 115 LYS A O 1
ATOM 897 N N . ILE A 1 116 ? 16.722 1.315 -7.168 1.00 90.69 116 ILE A N 1
ATOM 898 C CA . ILE A 1 116 ? 15.580 1.400 -8.075 1.00 90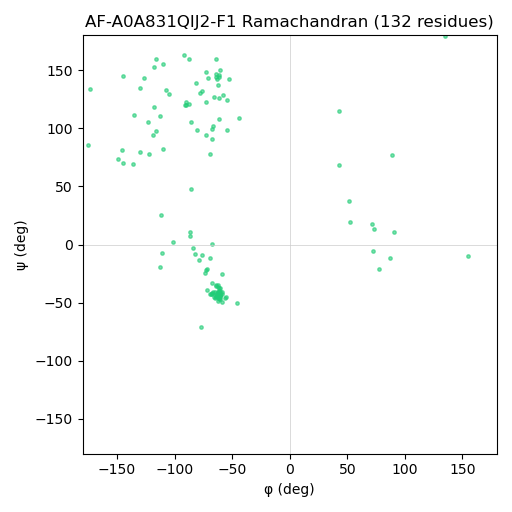.69 116 ILE A CA 1
ATOM 899 C C . ILE A 1 116 ? 16.075 2.148 -9.311 1.00 90.69 116 ILE A C 1
ATOM 901 O O . ILE A 1 116 ? 16.629 3.242 -9.187 1.00 90.69 116 ILE A O 1
ATOM 905 N N . GLY A 1 117 ? 15.958 1.521 -10.480 1.00 92.56 117 GLY A N 1
ATOM 906 C CA . GLY A 1 117 ? 16.365 2.126 -11.745 1.00 92.56 117 GLY A CA 1
ATOM 907 C C . GLY A 1 117 ? 15.387 3.217 -12.174 1.00 92.56 117 GLY A C 1
ATOM 908 O O . GLY A 1 117 ? 14.188 3.112 -11.918 1.00 92.56 117 GLY A O 1
ATOM 909 N N . ILE A 1 118 ? 15.887 4.247 -12.860 1.00 94.00 118 ILE A N 1
ATOM 910 C CA . ILE A 1 118 ? 15.045 5.327 -13.398 1.00 94.00 118 ILE A CA 1
ATOM 911 C C . ILE A 1 118 ? 14.027 4.761 -14.394 1.00 94.00 118 ILE A C 1
ATOM 913 O O . ILE A 1 118 ? 12.858 5.137 -14.355 1.00 94.00 118 ILE A O 1
ATOM 917 N N . ASP A 1 119 ? 14.442 3.811 -15.232 1.00 93.06 119 ASP A N 1
ATOM 918 C CA . ASP A 1 119 ? 13.572 3.223 -16.253 1.00 93.06 119 ASP A CA 1
ATOM 919 C C . ASP A 1 119 ? 12.391 2.455 -15.643 1.00 93.06 119 ASP A C 1
ATOM 921 O O . ASP A 1 119 ? 11.277 2.562 -16.145 1.00 93.06 119 ASP A O 1
ATOM 925 N N . GLN A 1 120 ? 12.587 1.802 -14.489 1.00 93.00 120 GLN A N 1
ATOM 926 C CA . GLN A 1 120 ? 11.497 1.141 -13.757 1.00 93.00 120 GLN A CA 1
ATOM 927 C C . GLN A 1 120 ? 10.421 2.142 -13.315 1.00 93.00 120 GLN A C 1
ATOM 929 O O . GLN A 1 120 ? 9.231 1.845 -13.356 1.00 93.00 120 GLN A O 1
ATOM 934 N N . ILE A 1 121 ? 10.833 3.333 -12.870 1.00 93.50 121 ILE A N 1
ATOM 935 C CA . ILE A 1 121 ? 9.896 4.385 -12.460 1.00 93.50 121 ILE A CA 1
ATOM 936 C C . ILE A 1 121 ? 9.191 4.988 -13.676 1.00 93.50 121 ILE A C 1
ATOM 938 O O . ILE A 1 121 ? 7.992 5.252 -13.618 1.00 93.50 121 ILE A O 1
ATOM 942 N N . ARG A 1 122 ? 9.912 5.185 -14.786 1.00 94.88 122 ARG A N 1
ATOM 943 C CA . ARG A 1 122 ? 9.336 5.704 -16.036 1.00 94.88 122 ARG A CA 1
AT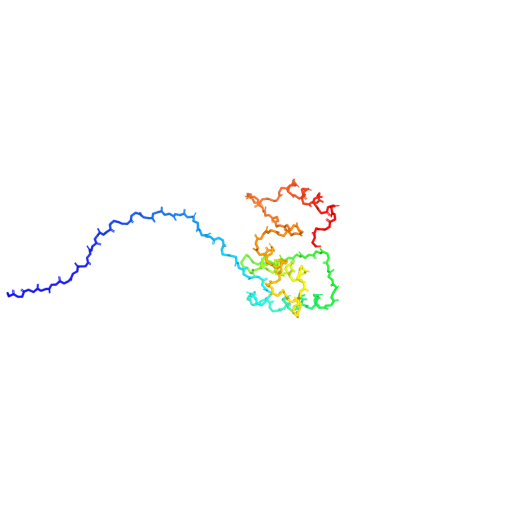OM 944 C C . ARG A 1 122 ? 8.262 4.778 -16.599 1.00 94.88 122 ARG A C 1
ATOM 946 O O . ARG A 1 122 ? 7.213 5.268 -16.998 1.00 94.88 122 ARG A O 1
ATOM 953 N N . GLU A 1 123 ? 8.498 3.470 -16.580 1.00 92.94 123 GLU A N 1
ATOM 954 C CA . GLU A 1 123 ? 7.520 2.468 -17.012 1.00 92.94 123 GLU A CA 1
ATOM 955 C C . GLU A 1 123 ? 6.235 2.534 -16.175 1.00 92.94 123 GLU A C 1
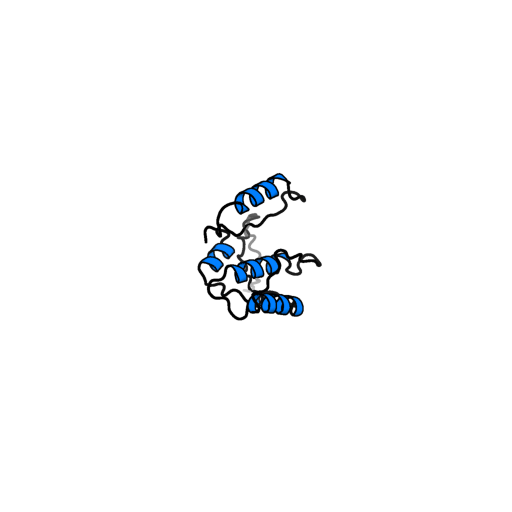ATOM 957 O O . GLU A 1 123 ? 5.134 2.562 -16.725 1.00 92.94 123 GLU A O 1
ATOM 962 N N . VAL A 1 124 ? 6.364 2.656 -14.850 1.00 91.81 124 VAL A N 1
ATOM 963 C CA . VAL A 1 124 ? 5.203 2.796 -13.960 1.00 91.81 124 VAL A CA 1
ATOM 964 C C . VAL A 1 124 ? 4.460 4.105 -14.210 1.00 91.81 124 VAL A C 1
ATOM 966 O O . VAL A 1 124 ? 3.241 4.085 -14.340 1.00 91.81 124 VAL A O 1
ATOM 969 N N . ASN A 1 125 ? 5.161 5.232 -14.349 1.00 93.06 125 ASN A N 1
ATOM 970 C CA . ASN A 1 125 ? 4.518 6.515 -14.656 1.00 93.06 125 ASN A CA 1
ATOM 971 C C . ASN A 1 125 ? 3.776 6.491 -16.000 1.00 93.06 125 ASN A C 1
ATOM 973 O O . ASN A 1 125 ? 2.695 7.067 -16.116 1.00 93.06 125 ASN A O 1
ATOM 977 N N . HIS A 1 126 ? 4.329 5.807 -17.003 1.00 92.50 126 HIS A N 1
ATOM 978 C CA . HIS A 1 126 ? 3.654 5.609 -18.281 1.00 92.50 126 HIS A CA 1
ATOM 979 C C . HIS A 1 126 ? 2.376 4.770 -18.112 1.00 92.50 126 HIS A C 1
ATOM 981 O O . HIS A 1 126 ? 1.324 5.163 -18.605 1.00 92.50 126 HIS A O 1
ATOM 987 N N . GLY A 1 127 ? 2.430 3.673 -17.348 1.00 88.69 127 GLY A N 1
ATOM 988 C CA . GLY A 1 127 ? 1.252 2.861 -17.015 1.00 88.69 127 GLY A CA 1
ATOM 989 C C . GLY A 1 127 ? 0.153 3.640 -16.281 1.00 88.69 127 GLY A C 1
ATOM 990 O O . GLY A 1 127 ? -1.022 3.512 -16.609 1.00 88.69 127 GLY A O 1
ATOM 991 N N . LEU A 1 128 ? 0.532 4.512 -15.344 1.00 89.31 128 LEU A N 1
ATOM 992 C CA . LEU A 1 128 ? -0.401 5.359 -14.586 1.00 89.31 128 LEU A CA 1
ATOM 993 C C . LEU A 1 128 ? -1.071 6.458 -15.428 1.00 89.31 128 LEU A C 1
ATOM 995 O O . LEU A 1 128 ? -2.004 7.099 -14.954 1.00 89.31 128 LEU A O 1
ATOM 999 N N . SER A 1 129 ? -0.594 6.702 -16.653 1.00 90.19 129 SER A N 1
ATOM 1000 C CA . SER A 1 129 ? -1.188 7.691 -17.564 1.00 90.19 129 SER A CA 1
ATOM 1001 C C . SER A 1 129 ? -2.453 7.171 -18.262 1.00 90.19 129 SER A C 1
ATOM 1003 O O . SER A 1 129 ? -3.183 7.953 -18.870 1.00 90.19 129 SER A O 1
ATOM 1005 N N . PHE A 1 130 ? -2.717 5.863 -18.194 1.00 90.25 130 PHE A N 1
ATOM 1006 C CA . PHE A 1 130 ? -3.918 5.248 -18.753 1.00 90.25 130 PHE A CA 1
ATOM 1007 C C . PHE A 1 130 ? -5.085 5.270 -17.755 1.00 90.25 130 PHE A C 1
ATOM 1009 O O . PHE A 1 130 ? -4.894 5.397 -16.547 1.00 90.25 130 PHE A O 1
ATOM 1016 N N . ALA A 1 131 ? -6.310 5.138 -18.270 1.00 88.69 131 ALA A N 1
ATOM 1017 C CA . ALA A 1 131 ? -7.499 4.999 -17.433 1.00 88.69 131 ALA A CA 1
ATOM 1018 C C . ALA A 1 131 ? -7.449 3.689 -16.615 1.00 88.69 131 ALA A C 1
ATOM 1020 O O . ALA A 1 131 ? -6.931 2.687 -17.119 1.00 88.69 131 ALA A O 1
ATOM 1021 N N . PRO A 1 132 ? -7.995 3.680 -15.382 1.00 83.88 132 PRO A N 1
ATOM 1022 C CA . PRO A 1 132 ? -8.032 2.480 -14.552 1.00 83.88 132 PRO A CA 1
ATOM 1023 C C . PRO A 1 132 ? -8.846 1.372 -15.227 1.00 83.88 132 PRO A C 1
ATOM 1025 O O . PRO A 1 132 ? -9.845 1.639 -15.898 1.00 83.88 132 PRO A O 1
ATOM 1028 N N . LEU A 1 133 ? -8.411 0.125 -15.044 1.00 77.62 133 LEU A N 1
ATOM 1029 C CA . LEU A 1 133 ? -9.001 -1.048 -15.704 1.00 77.62 133 LEU A CA 1
ATOM 1030 C C . LEU A 1 133 ? -9.947 -1.854 -14.788 1.00 77.62 133 LEU A C 1
ATOM 1032 O O . LEU A 1 133 ? -10.415 -2.920 -15.201 1.00 77.62 133 LEU A O 1
ATOM 1036 N N . SER A 1 134 ? -10.176 -1.402 -13.547 1.00 59.69 134 SER A N 1
ATOM 1037 C CA . SER A 1 134 ? -10.901 -2.125 -12.484 1.00 59.69 134 SER A CA 1
ATOM 1038 C C . SER A 1 134 ? -12.374 -1.781 -12.318 1.00 59.69 134 SER A C 1
ATOM 1040 O O . SER A 1 134 ? -12.781 -0.630 -12.580 1.00 59.69 134 SER A O 1
#

Mean predicted aligned error: 11.32 Å

Solvent-accessible surface area (backbone atoms only — not comparable to full-atom values): 8992 Å² total; per-residue (Å²): 133,90,80,90,78,92,77,93,74,83,85,70,88,75,92,77,91,73,90,81,76,81,69,79,75,76,72,82,54,38,62,87,70,56,80,90,51,59,70,60,48,52,51,51,22,50,32,53,68,65,72,60,73,76,96,73,86,86,80,83,79,67,88,87,76,43,59,69,51,53,53,51,14,50,54,35,24,70,59,29,93,60,50,54,88,40,28,36,64,70,74,44,71,53,28,45,26,52,70,69,70,68,32,91,94,59,84,84,90,70,57,80,94,82,53,74,55,69,66,63,53,51,55,50,56,57,60,68,72,52,82,84,89,125

Nearest PDB structures (foldseek):
  8vap-assembly1_D  TM=8.829E-01  e=1.808E-04  Escherichia coli
  1njf-assembly4_D  TM=9.250E-01  e=5.249E-04  Escherichia coli
  3glf-assembly2_G  TM=8.115E-01  e=1.820E-03  Escherichia coli K-12
  1a5t-assembly1_A-2  TM=8.967E-01  e=3.705E-03  Escherichia coli K-12
  3glh-assembly3_L  TM=8.142E-01  e=2.307E-03  Escherichia coli K-12

Radius of gyration: 23.19 Å; Cα contacts (8 Å, |Δi|>4): 101; chains: 1; bounding box: 40×80×45 Å

Secondary structure (DSSP, 8-state):
------------------------------GGGS-S-HHHHHHHHHHHHTT---S-----SSTTSSHHHHHHHHHHHHT-SS-BTTB--S-SHHHHHHHHT--TT------SSSS--HHHHHHHHHHTTSPP--

Foldseek 3Di:
DDDDDDDDDPPDDDPDPDPDDPPPPLDQQKLVVQPPPVVVSVVQLVCQVVVPDDPDDDDDDDPPNCSVSVVLQSVQLVQAPDHDSSGHPCPDPQSVCSSVVNQLLDDDQDDDPPDRDPVNVVVVVVSVVDDHPD

Sequence (134 aa):
MKRQWKRLFLSTSNPCLSRRKCEKRVVKVRFSDILGQEKAQRFLRQVMVREKMPHAYLFTGIPGVGKRSTAQALAMALNCLSPQDGDACGLCGSCRKILGGNAPDFHVIRPGSNKIGIDQIREVNHGLSFAPLS